Protein AF-A0A3D3SAR3-F1 (afdb_monomer_lite)

Secondary structure (DSSP, 8-state):
-TGGG--HHHHHHHHHHTT-GGGSSS----SSHHHHHHHHHHHTT-S-GGG---EEES-SS-TT-EEE-GGGHHHHHH-TT----SS-------B-TTS-B-

Foldseek 3Di:
DVVVVDDCVVVVVVCQVVLPVVVPVDHDDDQEPQVVVVSVQSSVPDPDPLLDWDKDDPDPVPNVDIDTRPNCPVVQVVDPVHDDDPDDDDDDQDADPSGYTD

Radius of gyration: 16.63 Å; chains: 1; bounding box: 36×28×48 Å

Structure (mmCIF, N/CA/C/O backbone):
data_AF-A0A3D3SAR3-F1
#
_entry.id   AF-A0A3D3SAR3-F1
#
loop_
_atom_site.group_PDB
_atom_site.id
_atom_site.type_symbol
_atom_site.label_atom_id
_atom_site.label_alt_id
_atom_site.label_comp_id
_atom_site.label_asym_id
_atom_site.label_entity_id
_atom_site.label_seq_id
_atom_site.pdbx_PDB_ins_code
_atom_site.Cartn_x
_atom_site.Cartn_y
_atom_site.Cartn_z
_atom_site.occupancy
_atom_site.B_iso_or_equiv
_atom_site.auth_seq_id
_atom_site.auth_comp_id
_atom_site.auth_asym_id
_atom_site.auth_atom_id
_atom_site.pdbx_PDB_model_num
ATOM 1 N N . ARG A 1 1 ? 5.767 -0.820 -31.201 1.00 63.78 1 ARG A N 1
ATOM 2 C CA . ARG A 1 1 ? 4.839 0.165 -30.581 1.00 63.78 1 ARG A CA 1
ATOM 3 C C . ARG A 1 1 ? 5.658 1.071 -29.653 1.00 63.78 1 ARG A C 1
ATOM 5 O O . ARG A 1 1 ? 6.829 0.781 -29.461 1.00 63.78 1 ARG A O 1
ATOM 12 N N . ALA A 1 2 ? 5.119 2.185 -29.141 1.00 67.19 2 ALA A N 1
ATOM 13 C CA . ALA A 1 2 ? 5.884 3.104 -28.275 1.00 67.19 2 ALA A CA 1
ATOM 14 C C . ALA A 1 2 ? 6.365 2.436 -26.971 1.00 67.19 2 ALA A C 1
ATOM 16 O O . ALA A 1 2 ? 7.473 2.703 -26.528 1.00 67.19 2 ALA A O 1
ATOM 17 N N . TYR A 1 3 ? 5.564 1.514 -26.428 1.00 69.56 3 TYR A N 1
ATOM 18 C CA . TYR A 1 3 ? 5.911 0.679 -25.276 1.00 69.56 3 TYR A CA 1
ATOM 19 C C . TYR A 1 3 ? 7.190 -0.145 -25.500 1.00 69.56 3 TYR A C 1
ATOM 21 O O . TYR A 1 3 ? 8.100 -0.088 -24.688 1.00 69.56 3 TYR A O 1
ATOM 29 N N . ASP A 1 4 ? 7.309 -0.825 -26.645 1.00 73.44 4 ASP A N 1
ATOM 30 C CA . ASP A 1 4 ? 8.461 -1.695 -26.952 1.00 73.44 4 ASP A CA 1
ATOM 31 C C . ASP A 1 4 ? 9.779 -0.924 -27.144 1.00 73.44 4 ASP A C 1
ATOM 33 O O . ASP A 1 4 ? 10.850 -1.518 -27.184 1.00 73.44 4 ASP A O 1
ATOM 37 N N . LYS A 1 5 ? 9.700 0.400 -27.323 1.00 76.06 5 LYS A N 1
ATOM 38 C CA . LYS A 1 5 ? 10.855 1.300 -27.450 1.00 76.06 5 LYS A CA 1
ATOM 39 C C . LYS A 1 5 ? 11.121 2.085 -26.163 1.00 76.06 5 LYS A C 1
ATOM 41 O O . LYS A 1 5 ? 11.988 2.956 -26.158 1.00 76.06 5 LYS A O 1
ATOM 46 N N . PHE A 1 6 ? 10.334 1.842 -25.117 1.00 70.75 6 PHE A N 1
ATOM 47 C CA . PHE A 1 6 ? 10.424 2.562 -23.861 1.00 70.75 6 PHE A CA 1
ATOM 48 C C . PHE A 1 6 ? 11.472 1.908 -22.965 1.00 70.75 6 PHE A C 1
ATOM 50 O O . PHE A 1 6 ? 11.380 0.727 -22.639 1.00 70.75 6 PHE A O 1
ATOM 57 N N . ASP A 1 7 ? 12.469 2.688 -22.565 1.00 72.56 7 ASP A N 1
ATOM 58 C CA . ASP A 1 7 ? 13.524 2.225 -21.675 1.00 72.56 7 ASP A CA 1
ATOM 59 C C . ASP A 1 7 ? 13.153 2.528 -20.219 1.00 72.56 7 ASP A C 1
ATOM 61 O O . ASP A 1 7 ? 13.331 3.645 -19.715 1.00 72.56 7 ASP A O 1
ATOM 65 N N . PHE A 1 8 ? 12.597 1.514 -19.558 1.00 71.75 8 PHE A N 1
ATOM 66 C CA . PHE A 1 8 ? 12.181 1.576 -18.159 1.00 71.75 8 PHE A CA 1
ATOM 67 C C . PHE A 1 8 ? 13.363 1.754 -17.199 1.00 71.75 8 PHE A C 1
ATOM 69 O O . PHE A 1 8 ? 13.238 2.484 -16.215 1.00 71.75 8 PHE A O 1
ATOM 76 N N . GLU A 1 9 ? 14.512 1.148 -17.505 1.00 68.62 9 GLU A N 1
ATOM 77 C CA . GLU A 1 9 ? 15.717 1.210 -16.669 1.00 68.62 9 GLU A CA 1
ATOM 78 C C . GLU A 1 9 ? 16.286 2.637 -16.627 1.00 68.62 9 GLU A C 1
ATOM 80 O O . GLU A 1 9 ? 16.793 3.072 -15.596 1.00 68.62 9 GLU A O 1
ATOM 85 N N . ASN A 1 10 ? 16.114 3.416 -17.701 1.00 68.50 10 ASN A N 1
ATOM 86 C CA . ASN A 1 10 ? 16.554 4.813 -17.754 1.00 68.50 10 ASN A CA 1
ATOM 87 C C . ASN A 1 10 ? 15.545 5.830 -17.188 1.00 68.50 10 ASN A C 1
ATOM 89 O O . ASN A 1 10 ? 15.936 6.916 -16.753 1.00 68.50 10 ASN A O 1
ATOM 93 N N . THR A 1 11 ? 14.244 5.525 -17.172 1.00 66.94 11 THR A N 1
ATOM 94 C CA . THR A 1 11 ? 13.211 6.487 -16.728 1.00 66.94 11 THR A CA 1
ATOM 95 C C . THR A 1 11 ? 12.725 6.266 -15.301 1.00 66.94 11 THR A C 1
ATOM 97 O O . THR A 1 11 ? 12.447 7.242 -14.599 1.00 66.94 11 THR A O 1
ATOM 100 N N . TYR A 1 12 ? 12.643 5.022 -14.829 1.00 76.69 12 TYR A N 1
ATOM 101 C CA . TYR A 1 12 ? 12.125 4.728 -13.490 1.00 76.69 12 TYR A CA 1
ATOM 102 C C . TYR A 1 12 ? 12.999 5.260 -12.353 1.00 76.69 12 TYR A C 1
ATOM 104 O O . TYR A 1 12 ? 12.424 5.815 -11.412 1.00 76.69 12 TYR A O 1
ATOM 112 N N . PRO A 1 13 ? 14.345 5.186 -12.407 1.00 77.00 13 PRO A N 1
ATOM 113 C CA . PRO A 1 13 ? 15.177 5.768 -11.361 1.00 77.00 13 PRO A CA 1
ATOM 114 C C . PRO A 1 13 ? 14.903 7.258 -11.186 1.00 77.00 13 PRO A C 1
ATOM 116 O O . PRO A 1 13 ? 14.672 7.699 -10.066 1.00 77.00 13 PRO A O 1
ATOM 119 N N . ASN A 1 14 ? 14.824 8.006 -12.290 1.00 74.44 14 ASN A N 1
ATOM 120 C CA . ASN A 1 14 ? 14.559 9.444 -12.271 1.00 74.44 14 ASN A CA 1
ATOM 121 C C . ASN A 1 14 ? 13.163 9.766 -11.731 1.00 74.44 14 ASN A C 1
ATOM 123 O O . ASN A 1 14 ? 13.002 10.690 -10.936 1.00 74.44 14 ASN A O 1
ATOM 127 N N . ALA A 1 15 ? 12.151 8.984 -12.102 1.00 74.25 15 ALA A N 1
ATOM 128 C CA . ALA A 1 15 ? 10.794 9.146 -11.585 1.00 74.25 15 ALA A CA 1
ATOM 129 C C . ALA A 1 15 ? 10.700 8.848 -10.076 1.00 74.25 15 ALA A C 1
ATOM 131 O O . ALA A 1 15 ? 9.999 9.542 -9.342 1.00 74.25 15 ALA A O 1
ATOM 132 N N . LEU A 1 16 ? 11.442 7.845 -9.595 1.00 76.88 16 LEU A N 1
ATOM 133 C CA . LEU A 1 16 ? 11.489 7.459 -8.183 1.00 76.88 16 LEU A CA 1
ATOM 134 C C . LEU A 1 16 ? 12.339 8.397 -7.323 1.00 76.88 16 LEU A C 1
ATOM 136 O O . LEU A 1 16 ? 12.050 8.549 -6.137 1.00 76.88 16 LEU A O 1
ATOM 140 N N . THR A 1 17 ? 13.420 8.968 -7.855 1.00 73.44 17 THR A N 1
ATOM 141 C CA . THR A 1 17 ? 14.267 9.926 -7.125 1.00 73.44 17 THR A CA 1
ATOM 142 C C . THR A 1 17 ? 13.639 11.310 -7.082 1.00 73.44 17 THR A C 1
ATOM 144 O O . THR A 1 17 ? 13.695 11.949 -6.037 1.00 73.44 17 THR A O 1
ATOM 147 N N . SER A 1 18 ? 12.988 11.739 -8.166 1.00 77.06 18 SER A N 1
ATOM 148 C CA . SER A 1 18 ? 12.209 12.985 -8.202 1.00 77.06 18 SER A CA 1
ATOM 149 C C . SER A 1 18 ? 10.876 12.899 -7.466 1.00 77.06 18 SER A C 1
ATOM 151 O O . SER A 1 18 ? 10.261 13.934 -7.254 1.00 77.06 18 SER A O 1
ATOM 153 N N . THR A 1 19 ? 10.425 11.683 -7.133 1.00 78.88 19 THR A N 1
ATOM 154 C CA . THR 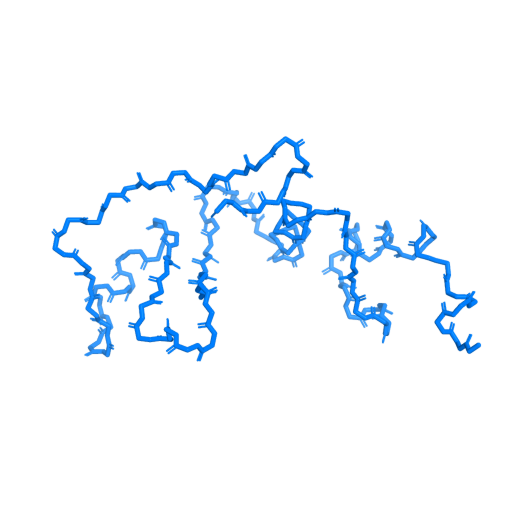A 1 19 ? 9.115 11.374 -6.535 1.00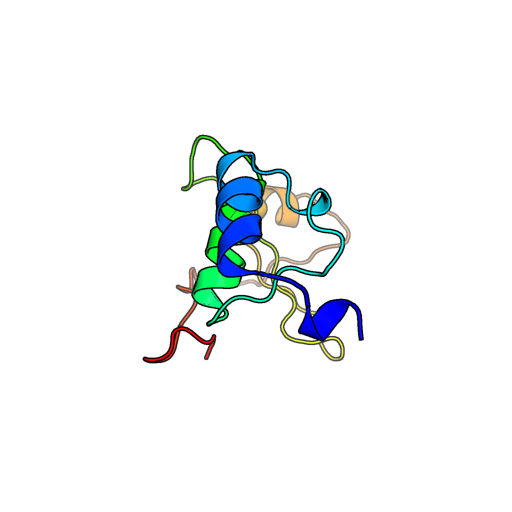 78.88 19 THR A CA 1
ATOM 155 C C . THR A 1 19 ? 7.905 11.809 -7.372 1.00 78.88 19 THR A C 1
ATOM 157 O O . THR A 1 19 ? 6.782 11.844 -6.873 1.00 78.88 19 THR A O 1
ATOM 160 N N . VAL A 1 20 ? 8.103 12.049 -8.676 1.00 78.25 20 VAL A N 1
ATOM 161 C CA . VAL A 1 20 ? 7.053 12.423 -9.638 1.00 78.25 20 VAL A CA 1
ATOM 162 C C . VAL A 1 20 ? 6.813 11.274 -10.631 1.00 78.25 20 VAL A C 1
ATOM 164 O O . VAL A 1 20 ? 7.295 11.323 -11.768 1.00 78.25 20 VAL A O 1
ATOM 167 N N . PRO A 1 21 ? 6.043 10.232 -10.262 1.00 72.81 21 PRO A N 1
ATOM 168 C CA . PRO A 1 21 ? 5.814 9.071 -11.127 1.00 72.81 21 PRO A CA 1
ATOM 169 C C . PRO A 1 21 ? 5.053 9.430 -12.413 1.00 72.81 21 PRO A C 1
ATOM 171 O O . PRO A 1 21 ? 5.286 8.825 -13.453 1.00 72.81 21 PRO A O 1
ATOM 174 N N . MET A 1 22 ? 4.222 10.480 -12.382 1.00 75.00 22 MET A N 1
ATOM 175 C CA . MET A 1 22 ? 3.450 10.975 -13.536 1.00 75.00 22 MET A CA 1
ATOM 176 C C . MET A 1 22 ? 4.303 11.588 -14.660 1.00 75.00 22 MET A C 1
ATOM 178 O O . MET A 1 22 ? 3.788 11.855 -15.752 1.00 75.00 22 MET A O 1
ATOM 182 N N . SER A 1 23 ? 5.594 11.838 -14.403 1.00 71.75 23 SER A N 1
ATOM 183 C CA . SER A 1 23 ? 6.556 12.244 -15.439 1.00 71.75 23 SER A CA 1
ATOM 184 C C . SER A 1 23 ? 6.776 11.130 -16.471 1.00 71.75 23 SER A C 1
ATOM 186 O O . SER A 1 23 ? 7.020 11.404 -17.646 1.00 71.75 23 SER A O 1
ATOM 188 N N . VAL A 1 24 ? 6.582 9.876 -16.057 1.00 72.56 24 VAL A N 1
ATOM 189 C CA . VAL A 1 24 ? 6.574 8.697 -16.917 1.00 72.56 24 VAL A CA 1
ATOM 190 C C . VAL A 1 24 ? 5.142 8.499 -17.413 1.00 72.56 24 VAL A C 1
ATOM 192 O O . VAL A 1 24 ? 4.232 8.193 -16.650 1.00 72.56 24 VAL A O 1
ATOM 195 N N . LYS A 1 25 ? 4.910 8.699 -18.714 1.00 73.62 25 LYS A N 1
ATOM 196 C CA . LYS A 1 25 ? 3.567 8.591 -19.327 1.00 73.62 25 LYS A CA 1
ATOM 197 C C . LYS A 1 25 ? 3.064 7.151 -19.486 1.00 73.62 25 LYS A C 1
ATOM 199 O O . LYS A 1 25 ? 1.934 6.944 -19.920 1.00 73.62 25 LYS A O 1
ATOM 204 N N . VAL A 1 26 ? 3.894 6.173 -19.142 1.00 76.44 26 VAL A N 1
ATOM 205 C CA . VAL A 1 26 ? 3.536 4.757 -19.052 1.00 76.44 26 VAL A CA 1
ATOM 206 C C . VAL A 1 26 ? 3.426 4.407 -17.566 1.00 76.44 26 VAL A C 1
ATOM 208 O O . VAL A 1 26 ? 4.348 4.755 -16.825 1.00 76.44 26 VAL A O 1
ATOM 211 N N . PRO A 1 27 ? 2.350 3.728 -17.116 1.00 75.62 27 PRO A N 1
ATOM 212 C CA . PRO A 1 27 ? 2.232 3.283 -15.732 1.00 75.62 27 PRO A CA 1
ATOM 213 C C . PRO A 1 27 ? 3.482 2.529 -15.274 1.00 75.62 27 PRO A C 1
ATOM 215 O O . PRO A 1 27 ? 4.022 1.697 -16.008 1.00 75.62 27 PRO A O 1
ATOM 218 N N . MET A 1 28 ? 3.955 2.843 -14.069 1.00 79.81 28 MET A N 1
ATOM 219 C CA . MET A 1 28 ? 5.124 2.187 -13.499 1.00 79.81 28 MET A CA 1
ATOM 220 C C . MET A 1 28 ? 4.776 0.744 -13.127 1.00 79.81 28 MET A C 1
ATOM 222 O O . MET A 1 28 ? 3.885 0.518 -12.312 1.00 79.81 28 MET A O 1
ATOM 226 N N . VAL A 1 29 ? 5.485 -0.221 -13.711 1.00 83.19 29 VAL A N 1
ATOM 227 C CA . VAL A 1 29 ? 5.340 -1.649 -13.411 1.00 83.19 29 VAL A CA 1
ATOM 228 C C . VAL A 1 29 ? 6.645 -2.138 -12.800 1.00 83.19 29 VAL A C 1
ATOM 230 O O . VAL A 1 29 ? 7.694 -2.055 -13.428 1.00 83.19 29 VAL A O 1
ATOM 233 N N . LEU A 1 30 ? 6.597 -2.627 -11.564 1.00 86.81 30 LEU A N 1
ATOM 234 C CA . LEU A 1 30 ? 7.776 -3.117 -10.845 1.00 86.81 30 LEU A CA 1
ATOM 235 C C . LEU A 1 30 ? 7.763 -4.643 -10.739 1.00 86.81 30 LEU A C 1
ATOM 237 O O . LEU A 1 30 ? 6.779 -5.290 -11.085 1.00 86.81 30 LEU A O 1
ATOM 241 N N . LYS A 1 31 ? 8.887 -5.224 -10.302 1.00 87.38 31 LYS A N 1
ATOM 242 C CA . LYS A 1 31 ? 9.112 -6.678 -10.368 1.00 87.38 31 LYS A CA 1
ATOM 243 C C . LYS A 1 31 ? 8.286 -7.470 -9.352 1.00 87.38 31 LYS A C 1
ATOM 245 O O . LYS A 1 31 ? 8.163 -8.679 -9.512 1.00 87.38 31 LYS A O 1
ATOM 250 N N . SER A 1 32 ? 7.764 -6.812 -8.317 1.00 92.12 32 SER A N 1
ATOM 251 C CA . SER A 1 32 ? 6.927 -7.431 -7.288 1.00 92.12 32 SER A CA 1
ATOM 252 C C . SER A 1 32 ? 6.038 -6.410 -6.578 1.00 92.12 32 SER A C 1
ATOM 254 O O . SER A 1 32 ? 6.330 -5.206 -6.584 1.00 92.12 32 SER A O 1
ATOM 256 N N . ASP A 1 33 ? 4.984 -6.890 -5.914 1.00 91.25 33 ASP A N 1
ATOM 257 C CA . ASP A 1 33 ? 4.059 -6.047 -5.144 1.00 91.25 33 ASP A CA 1
ATOM 258 C C . ASP A 1 33 ? 4.779 -5.264 -4.044 1.00 91.25 33 ASP A C 1
ATOM 260 O O . ASP A 1 33 ? 4.514 -4.081 -3.830 1.00 91.25 33 ASP A O 1
ATOM 264 N N . LYS A 1 34 ? 5.759 -5.889 -3.381 1.00 91.62 34 LYS A N 1
ATOM 265 C CA . LYS A 1 34 ? 6.594 -5.234 -2.371 1.00 91.62 34 LYS A CA 1
ATOM 266 C C . LYS A 1 34 ? 7.304 -4.007 -2.936 1.00 91.62 34 LYS A C 1
ATOM 268 O O . LYS A 1 34 ? 7.309 -2.955 -2.298 1.00 91.62 34 LYS A O 1
ATOM 273 N N . GLN A 1 35 ? 7.886 -4.119 -4.132 1.00 90.81 35 GLN A N 1
ATOM 274 C CA . GLN A 1 35 ? 8.537 -2.984 -4.789 1.00 90.81 35 GLN A CA 1
ATOM 275 C C . GLN A 1 35 ? 7.522 -1.915 -5.200 1.00 90.81 35 GLN A C 1
ATOM 277 O O . GLN A 1 35 ? 7.796 -0.730 -5.017 1.00 90.81 35 GLN A O 1
ATOM 282 N N . ALA A 1 36 ? 6.349 -2.317 -5.699 1.00 90.44 36 ALA A N 1
ATOM 283 C CA . ALA A 1 36 ? 5.258 -1.403 -6.036 1.00 90.44 36 ALA A CA 1
ATOM 284 C C . ALA A 1 36 ? 4.798 -0.582 -4.821 1.00 90.44 36 ALA A C 1
ATOM 286 O O . ALA A 1 36 ? 4.736 0.646 -4.895 1.00 90.44 36 ALA A O 1
ATOM 287 N N . ILE A 1 37 ? 4.575 -1.235 -3.679 1.00 91.00 37 ILE A N 1
ATOM 288 C CA . ILE A 1 37 ? 4.192 -0.573 -2.426 1.00 91.00 37 ILE A CA 1
ATOM 289 C C . ILE A 1 37 ? 5.306 0.360 -1.939 1.00 91.00 37 ILE A C 1
ATOM 291 O O . ILE A 1 37 ? 5.045 1.509 -1.588 1.00 91.00 37 ILE A O 1
ATOM 295 N N . GLN A 1 38 ? 6.564 -0.090 -1.950 1.00 90.69 38 GLN A N 1
ATOM 296 C CA . GLN A 1 38 ? 7.699 0.743 -1.538 1.00 90.69 38 GLN A CA 1
ATOM 297 C C . GLN A 1 38 ? 7.865 1.983 -2.423 1.00 90.69 38 GLN A C 1
ATOM 299 O O . GLN A 1 38 ? 8.135 3.071 -1.909 1.00 90.69 38 GLN A O 1
ATOM 304 N N . ALA A 1 39 ? 7.695 1.834 -3.737 1.00 89.00 39 ALA A N 1
ATOM 305 C CA . ALA A 1 39 ? 7.714 2.941 -4.681 1.00 89.00 39 ALA A CA 1
ATOM 306 C C . ALA A 1 39 ? 6.575 3.927 -4.405 1.00 89.00 39 ALA A C 1
ATOM 308 O O . ALA A 1 39 ? 6.839 5.122 -4.299 1.00 89.00 39 ALA A O 1
ATOM 309 N N . ALA A 1 40 ? 5.350 3.433 -4.199 1.00 88.94 40 ALA A N 1
ATOM 310 C CA . ALA A 1 40 ? 4.201 4.265 -3.854 1.00 88.94 40 ALA A CA 1
ATOM 311 C C . ALA A 1 40 ? 4.466 5.083 -2.579 1.00 88.94 40 ALA A C 1
ATOM 313 O O . ALA A 1 40 ? 4.387 6.312 -2.612 1.00 88.94 40 ALA A O 1
ATOM 314 N N . ILE A 1 41 ? 4.911 4.429 -1.498 1.00 90.62 41 ILE A N 1
ATOM 315 C CA . ILE A 1 41 ? 5.268 5.092 -0.233 1.00 90.62 41 ILE A CA 1
ATOM 316 C C . ILE A 1 41 ? 6.354 6.151 -0.449 1.00 90.62 41 ILE A C 1
ATOM 318 O O . ILE A 1 41 ? 6.251 7.262 0.071 1.00 90.62 41 ILE A O 1
ATOM 322 N N . LYS A 1 42 ? 7.392 5.836 -1.234 1.00 87.69 42 LYS A N 1
ATOM 323 C CA . LYS A 1 42 ? 8.466 6.786 -1.548 1.00 87.69 42 LYS A CA 1
ATOM 324 C C . LYS A 1 42 ? 7.932 8.013 -2.291 1.00 87.69 42 LYS A C 1
ATOM 326 O O . LYS A 1 42 ? 8.351 9.127 -1.994 1.00 87.69 42 LYS A O 1
ATOM 331 N N . THR A 1 43 ? 6.999 7.823 -3.223 1.00 86.31 43 THR A N 1
ATOM 332 C CA . THR A 1 43 ? 6.400 8.924 -3.992 1.00 86.31 43 THR A CA 1
ATOM 333 C C . THR A 1 43 ? 5.423 9.782 -3.187 1.00 86.31 43 THR A C 1
ATOM 335 O O . THR A 1 43 ? 5.160 10.916 -3.571 1.00 86.31 43 THR A O 1
ATOM 338 N N . CYS A 1 44 ? 4.940 9.305 -2.035 1.00 86.38 44 CYS A N 1
ATOM 339 C CA . CYS A 1 44 ? 4.105 10.096 -1.128 1.00 86.38 44 CYS A CA 1
ATOM 340 C C . CYS A 1 44 ? 4.876 11.185 -0.359 1.00 86.38 44 CYS A C 1
ATOM 342 O O . CYS A 1 44 ? 4.245 11.969 0.344 1.00 86.38 44 CYS A O 1
ATOM 344 N N . ASN A 1 45 ? 6.212 11.249 -0.469 1.00 85.50 45 ASN A N 1
ATOM 345 C CA . ASN A 1 45 ? 7.060 12.260 0.183 1.00 85.50 45 ASN A CA 1
ATOM 346 C C . ASN A 1 45 ? 6.867 12.372 1.708 1.00 85.50 45 ASN A C 1
ATOM 348 O O . ASN A 1 45 ? 7.056 13.437 2.296 1.00 85.50 45 ASN A O 1
ATOM 352 N N . ILE A 1 46 ? 6.502 11.270 2.366 1.00 86.94 46 ILE A N 1
ATOM 353 C CA . ILE A 1 46 ? 6.366 11.239 3.820 1.00 86.94 46 ILE A CA 1
ATOM 354 C C . ILE A 1 46 ? 7.746 11.207 4.491 1.00 86.94 46 ILE A C 1
ATOM 356 O O . ILE A 1 46 ? 8.626 10.439 4.095 1.00 86.94 46 ILE A O 1
ATOM 360 N N . LEU A 1 47 ? 7.933 12.044 5.513 1.00 85.75 47 LEU A N 1
ATOM 361 C CA . LEU A 1 47 ? 9.191 12.125 6.263 1.00 85.75 47 LEU A CA 1
ATOM 362 C C . LEU A 1 47 ? 9.356 10.938 7.217 1.00 85.75 47 LEU A C 1
ATOM 364 O O . LEU A 1 47 ? 10.404 10.293 7.231 1.00 85.75 47 LEU A O 1
ATOM 368 N N . ASP A 1 48 ? 8.308 10.632 7.986 1.00 88.88 48 ASP A N 1
ATOM 369 C CA . ASP A 1 48 ? 8.286 9.490 8.896 1.00 88.88 48 ASP A CA 1
ATOM 370 C C . ASP A 1 48 ? 7.569 8.295 8.261 1.00 88.88 48 ASP A C 1
ATOM 372 O O . ASP A 1 48 ? 6.351 8.278 8.087 1.00 88.88 48 ASP A O 1
ATOM 376 N N . LYS A 1 49 ? 8.340 7.251 7.952 1.00 86.50 49 LYS A N 1
ATOM 377 C CA . LYS A 1 49 ? 7.821 6.013 7.360 1.00 86.50 49 LYS A CA 1
ATOM 378 C C . LYS A 1 49 ? 6.980 5.181 8.333 1.00 86.50 49 LYS A C 1
ATOM 380 O O . LYS A 1 49 ? 6.267 4.294 7.876 1.00 86.50 49 LYS A O 1
ATOM 385 N N . LYS A 1 50 ? 7.036 5.451 9.641 1.00 86.31 50 LYS A N 1
ATOM 386 C CA . LYS A 1 50 ? 6.150 4.815 10.629 1.00 86.31 50 LYS A CA 1
ATOM 387 C C . LYS A 1 50 ? 4.745 5.419 10.625 1.00 86.31 50 LYS A C 1
ATOM 389 O O . LYS A 1 50 ? 3.804 4.765 11.048 1.00 86.31 50 LYS A O 1
ATOM 394 N N . ALA A 1 51 ? 4.593 6.631 10.094 1.00 87.94 51 ALA A N 1
ATOM 395 C CA . ALA A 1 51 ? 3.321 7.341 10.007 1.00 87.94 51 ALA A CA 1
ATOM 396 C C . ALA A 1 51 ? 2.633 7.191 8.636 1.00 87.94 51 ALA A C 1
ATOM 398 O O . ALA A 1 51 ? 1.716 7.947 8.315 1.00 87.94 51 ALA A O 1
ATOM 399 N N . VAL A 1 52 ?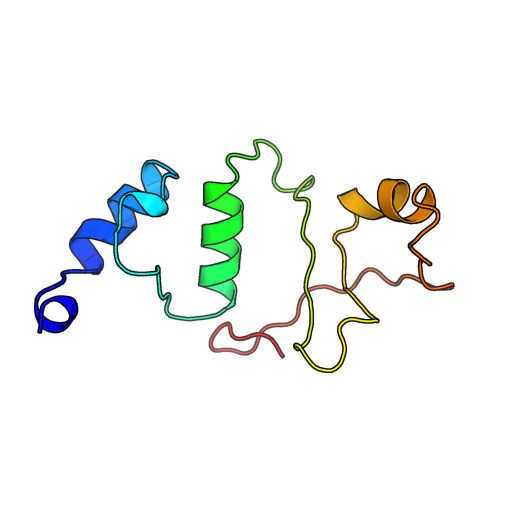 3.074 6.241 7.799 1.00 92.12 52 VAL A N 1
ATOM 400 C CA . VAL A 1 52 ? 2.483 6.000 6.472 1.00 92.12 52 VAL A CA 1
ATOM 401 C C . VAL A 1 52 ? 0.996 5.720 6.618 1.00 92.12 52 VAL A C 1
ATOM 403 O O . VAL A 1 52 ? 0.602 4.855 7.395 1.00 92.12 52 VAL A O 1
ATOM 406 N N . ARG A 1 53 ? 0.187 6.450 5.849 1.00 91.81 53 ARG A N 1
ATOM 407 C CA . ARG A 1 53 ? -1.262 6.267 5.733 1.00 91.81 53 ARG A CA 1
ATOM 408 C C . ARG A 1 53 ? -1.541 5.406 4.509 1.00 91.81 53 ARG A C 1
ATOM 410 O O . ARG A 1 53 ? -1.415 5.881 3.383 1.00 91.81 53 ARG A O 1
ATOM 417 N N . LEU A 1 54 ? -1.861 4.138 4.732 1.00 90.81 54 LEU A N 1
ATOM 418 C CA . LEU A 1 54 ? -2.066 3.134 3.693 1.00 90.81 54 LEU A CA 1
ATOM 419 C C . LEU A 1 54 ? -3.480 2.570 3.799 1.00 90.81 54 LEU A C 1
ATOM 421 O O . LEU A 1 54 ? -3.917 2.209 4.886 1.00 90.81 54 LEU A O 1
ATOM 425 N N . VAL A 1 55 ? -4.156 2.441 2.661 1.00 91.38 55 VAL A N 1
ATOM 426 C CA . VAL A 1 55 ? -5.412 1.696 2.539 1.00 91.38 55 VAL A CA 1
ATOM 427 C C . VAL A 1 55 ? -5.216 0.626 1.476 1.00 91.38 55 VAL A C 1
ATOM 429 O O . VAL A 1 55 ? -4.727 0.924 0.384 1.00 91.38 55 VAL A O 1
ATOM 432 N N . ARG A 1 56 ? -5.597 -0.614 1.779 1.00 88.38 56 ARG A N 1
ATOM 433 C CA . ARG A 1 56 ? -5.570 -1.740 0.847 1.00 88.38 56 ARG A CA 1
ATOM 434 C C . ARG A 1 56 ? -6.975 -2.300 0.676 1.00 88.38 56 ARG A C 1
ATOM 436 O O . ARG A 1 56 ? -7.659 -2.634 1.637 1.00 88.38 56 ARG A O 1
ATOM 443 N N . ILE A 1 57 ? -7.370 -2.438 -0.584 1.00 89.06 57 ILE A N 1
ATOM 444 C CA . ILE A 1 57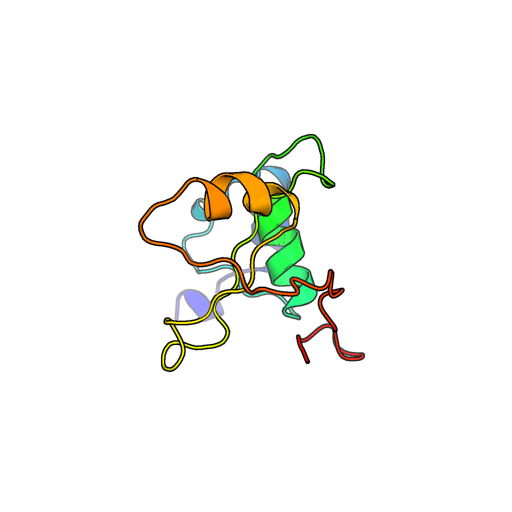 ? -8.592 -3.123 -0.997 1.00 89.06 57 ILE A CA 1
ATOM 445 C C . ILE A 1 57 ? -8.161 -4.476 -1.554 1.00 89.06 57 ILE A C 1
ATOM 447 O O . ILE A 1 57 ? -7.357 -4.526 -2.487 1.00 89.06 57 ILE A O 1
ATOM 451 N N . LYS A 1 58 ? -8.669 -5.576 -0.990 1.00 82.62 58 LYS A N 1
ATOM 452 C CA . LYS A 1 58 ? -8.257 -6.930 -1.392 1.00 82.62 58 LYS A CA 1
ATOM 453 C C . LYS A 1 58 ? -8.611 -7.233 -2.847 1.00 82.62 58 LYS A C 1
ATOM 455 O O . LYS A 1 58 ? -7.813 -7.823 -3.568 1.00 82.62 58 LYS A O 1
ATOM 460 N N . ASN A 1 59 ? -9.814 -6.859 -3.270 1.00 83.75 59 ASN A N 1
ATOM 461 C CA . ASN A 1 59 ? -10.271 -6.945 -4.652 1.00 83.75 59 ASN A CA 1
ATOM 462 C C . ASN A 1 59 ? -11.533 -6.093 -4.849 1.00 83.75 59 ASN A C 1
ATOM 464 O O . ASN A 1 59 ? -12.170 -5.661 -3.893 1.00 83.75 59 ASN A O 1
ATOM 468 N N . THR A 1 60 ? 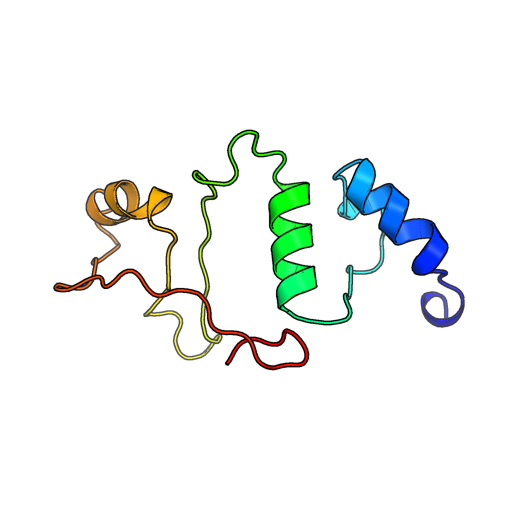-11.913 -5.880 -6.107 1.00 81.44 60 THR A N 1
ATOM 469 C CA . THR A 1 60 ? -13.077 -5.067 -6.493 1.00 81.44 60 THR A CA 1
ATOM 470 C C . THR A 1 60 ? -14.431 -5.705 -6.170 1.00 81.44 60 THR A C 1
ATOM 472 O O . THR A 1 60 ? -15.453 -5.043 -6.321 1.00 81.44 60 THR A O 1
ATOM 475 N N . VAL A 1 61 ? -14.464 -6.969 -5.737 1.00 81.12 61 VAL A N 1
ATOM 476 C CA . VAL A 1 61 ? -15.695 -7.670 -5.333 1.00 81.12 61 VAL A CA 1
ATOM 477 C C . VAL A 1 61 ? -15.985 -7.446 -3.846 1.00 81.12 61 VAL A C 1
ATOM 479 O O . VAL A 1 61 ? -17.138 -7.292 -3.462 1.00 81.12 61 VAL A O 1
ATOM 482 N N . ALA A 1 62 ? -14.944 -7.370 -3.017 1.00 74.00 62 ALA A N 1
ATOM 483 C CA . ALA A 1 62 ? -15.017 -7.192 -1.571 1.00 74.00 62 ALA A CA 1
ATOM 484 C C . ALA A 1 62 ? -14.587 -5.773 -1.157 1.00 74.00 62 ALA A C 1
ATOM 486 O O . ALA A 1 62 ? -13.664 -5.602 -0.371 1.00 74.00 62 ALA A O 1
ATOM 487 N N . VAL A 1 63 ? -15.233 -4.740 -1.710 1.00 78.00 63 VAL A N 1
ATOM 488 C CA . VAL A 1 63 ? -14.933 -3.327 -1.372 1.00 78.00 63 VAL A CA 1
ATOM 489 C C . VAL A 1 63 ? -15.534 -2.914 -0.020 1.00 78.00 63 VAL A C 1
ATOM 491 O O . VAL A 1 63 ? -15.153 -1.892 0.539 1.00 78.00 63 VAL A O 1
ATOM 494 N N . SER A 1 64 ? -16.456 -3.712 0.528 1.00 84.19 64 SER A N 1
ATOM 495 C CA . SER A 1 64 ? -17.049 -3.483 1.851 1.00 84.19 64 SER A CA 1
ATOM 496 C C . SER A 1 64 ? -16.045 -3.615 2.997 1.00 84.19 64 SER A C 1
ATOM 498 O O . SER A 1 64 ? -16.278 -3.062 4.064 1.00 84.19 64 SER A O 1
ATOM 500 N N . GLU A 1 65 ? -14.945 -4.338 2.781 1.00 86.81 65 GLU A N 1
ATOM 501 C CA . GLU A 1 65 ? -13.892 -4.547 3.768 1.00 86.81 65 GLU A CA 1
ATOM 502 C C . GLU A 1 65 ? -12.569 -4.019 3.218 1.00 86.81 65 GLU A C 1
ATOM 504 O O . GLU A 1 65 ? -12.139 -4.370 2.116 1.00 86.81 65 GLU A O 1
ATOM 509 N N . ILE A 1 66 ? -11.915 -3.161 3.996 1.00 89.75 66 ILE A N 1
ATOM 510 C CA . ILE A 1 66 ? -10.625 -2.573 3.643 1.00 89.75 66 ILE A CA 1
ATOM 511 C C . ILE A 1 66 ? -9.650 -2.731 4.799 1.00 89.75 66 ILE A C 1
ATOM 513 O O . ILE A 1 66 ? -10.021 -2.654 5.969 1.00 89.75 66 ILE A O 1
ATOM 517 N N . GLU A 1 67 ? -8.384 -2.920 4.458 1.00 90.00 67 GLU A N 1
ATOM 518 C CA . GLU A 1 67 ? -7.291 -2.920 5.421 1.00 90.00 67 GLU A CA 1
ATOM 519 C C . GLU A 1 67 ? -6.698 -1.513 5.473 1.00 90.00 67 GLU A C 1
ATOM 521 O O . GLU A 1 67 ? -6.471 -0.882 4.436 1.00 90.00 67 GLU A O 1
ATOM 526 N N . ILE A 1 68 ? -6.435 -1.012 6.677 1.00 91.50 68 ILE A N 1
ATOM 527 C CA . ILE A 1 68 ? -5.853 0.313 6.893 1.00 91.50 68 ILE A CA 1
ATOM 528 C C . ILE A 1 68 ? -4.585 0.202 7.735 1.00 91.50 68 ILE A C 1
ATOM 530 O O . ILE A 1 68 ? -4.459 -0.687 8.576 1.00 91.50 68 ILE A O 1
ATOM 534 N N . SER A 1 69 ? -3.641 1.115 7.526 1.00 91.94 69 SER A N 1
ATOM 535 C CA . SER A 1 69 ? -2.491 1.268 8.415 1.00 91.94 69 SER A CA 1
ATOM 536 C C . SER A 1 69 ? -2.919 1.728 9.808 1.00 91.94 69 SER A C 1
ATOM 538 O O . SER A 1 69 ? -3.909 2.440 9.966 1.00 91.94 69 SER A O 1
ATOM 540 N N . GLU A 1 70 ? -2.109 1.415 10.818 1.00 89.31 70 GLU A N 1
ATOM 541 C CA . GLU A 1 70 ? -2.343 1.837 12.209 1.00 89.31 70 GLU A CA 1
ATOM 542 C C . GLU A 1 70 ? -2.516 3.358 12.342 1.00 89.31 70 GLU A C 1
ATOM 544 O O . GLU A 1 70 ? -3.359 3.832 13.095 1.00 89.31 70 GLU A O 1
ATOM 549 N N . SER A 1 71 ? -1.784 4.134 11.539 1.00 90.62 71 SER A N 1
ATOM 550 C CA . SER A 1 71 ? -1.873 5.601 11.481 1.00 90.62 71 SER A CA 1
ATOM 551 C C . SER A 1 71 ? -3.252 6.149 11.078 1.00 90.62 71 SER A C 1
ATOM 553 O O . SER A 1 71 ? -3.507 7.339 11.260 1.00 90.62 71 SER A O 1
ATOM 555 N N . LEU A 1 72 ? -4.130 5.313 10.513 1.00 91.94 72 LEU A N 1
ATOM 556 C CA . LEU A 1 72 ? -5.484 5.674 10.090 1.00 91.94 72 LEU A CA 1
ATOM 557 C C . LEU A 1 72 ? -6.565 5.220 11.077 1.00 91.94 72 LEU A C 1
ATOM 559 O O . LEU A 1 72 ? -7.729 5.553 10.869 1.00 91.94 72 LEU A O 1
ATOM 563 N N . ILE A 1 73 ? -6.218 4.481 12.137 1.00 90.44 73 ILE A N 1
ATOM 564 C CA . ILE A 1 73 ? -7.212 3.846 13.012 1.00 90.44 73 ILE A CA 1
ATOM 565 C C . ILE A 1 73 ? -8.135 4.869 13.688 1.00 90.44 73 ILE A C 1
ATOM 567 O O . ILE A 1 73 ? -9.351 4.704 13.666 1.00 90.44 73 ILE A O 1
ATOM 571 N N . GLU A 1 74 ? -7.579 5.962 14.212 1.00 91.50 74 GLU A N 1
ATOM 572 C CA . GLU A 1 74 ? -8.351 7.008 14.895 1.00 91.50 74 GLU A CA 1
ATOM 573 C C . GLU A 1 74 ? -9.271 7.760 13.927 1.00 91.50 74 GLU A C 1
ATOM 575 O O . GLU A 1 74 ? -10.419 8.059 14.250 1.00 91.50 74 GLU A O 1
ATOM 580 N N . GLU A 1 75 ? -8.806 8.004 12.701 1.00 92.69 75 GLU A N 1
ATOM 581 C CA . GLU A 1 75 ? -9.615 8.635 11.657 1.00 92.69 75 GLU A CA 1
ATOM 582 C C . GLU A 1 75 ? -10.750 7.721 11.190 1.00 92.69 75 GLU A C 1
ATOM 584 O O . GLU A 1 75 ? -11.874 8.183 10.997 1.00 92.69 75 GLU A O 1
ATOM 589 N N . ALA A 1 76 ? -10.484 6.419 11.062 1.00 92.25 76 ALA A N 1
ATOM 590 C CA . ALA A 1 76 ? -11.504 5.436 10.729 1.00 92.25 76 ALA A CA 1
ATOM 591 C C . ALA A 1 76 ? -12.579 5.342 11.821 1.00 92.25 76 ALA A C 1
ATOM 593 O O . ALA A 1 76 ? -13.760 5.300 11.496 1.00 92.25 76 ALA A O 1
ATOM 594 N N . ARG A 1 77 ? -12.196 5.390 13.106 1.00 91.69 77 ARG A N 1
ATOM 595 C CA . ARG A 1 77 ? -13.146 5.414 14.236 1.00 91.69 77 ARG A CA 1
ATOM 596 C C . ARG A 1 77 ? -13.999 6.681 14.282 1.00 91.69 77 ARG A C 1
ATOM 598 O O . ARG A 1 77 ? -15.141 6.624 14.724 1.00 91.69 77 ARG A O 1
ATOM 605 N N . ALA A 1 78 ? -13.450 7.819 13.861 1.00 94.56 78 ALA A N 1
ATOM 606 C CA . ALA A 1 78 ? -14.161 9.095 13.845 1.00 94.56 78 ALA A CA 1
ATOM 607 C C . ALA A 1 78 ? -15.105 9.256 12.639 1.00 94.56 78 ALA A C 1
ATOM 609 O O . ALA A 1 78 ? -15.913 10.186 12.608 1.00 94.56 78 ALA A O 1
ATOM 610 N N . ASN A 1 79 ? -15.000 8.388 11.632 1.00 93.88 79 ASN A N 1
ATOM 611 C CA . ASN A 1 79 ? -15.777 8.493 10.408 1.00 93.88 79 ASN A CA 1
ATOM 612 C C . ASN A 1 79 ? -17.127 7.763 10.550 1.00 93.88 79 ASN A C 1
ATOM 614 O O . ASN A 1 79 ? -17.136 6.545 10.706 1.00 93.88 79 ASN A O 1
ATOM 618 N N . PRO A 1 80 ? -18.277 8.454 10.423 1.00 94.19 80 PRO A N 1
ATOM 619 C CA . PRO A 1 80 ? -19.597 7.838 10.593 1.00 94.19 80 PRO A CA 1
ATOM 620 C C . PRO A 1 80 ? -19.953 6.806 9.511 1.00 94.19 80 PRO A C 1
ATOM 622 O O . PRO A 1 80 ? -20.937 6.087 9.660 1.00 94.19 80 PRO A O 1
ATOM 625 N N . TYR A 1 81 ? -19.189 6.745 8.417 1.00 92.50 81 TYR A N 1
ATOM 626 C CA . TYR A 1 81 ? -19.389 5.790 7.325 1.00 92.50 81 TYR A CA 1
ATOM 627 C C . TYR A 1 81 ? -18.492 4.553 7.423 1.00 92.50 81 TYR A C 1
ATOM 629 O O . TYR A 1 81 ? -18.554 3.698 6.541 1.00 92.50 81 TYR A O 1
ATOM 637 N N . LEU A 1 82 ? -17.632 4.469 8.440 1.00 91.44 82 LEU A N 1
ATOM 638 C CA . LEU A 1 82 ? -16.708 3.358 8.628 1.00 91.44 82 LEU A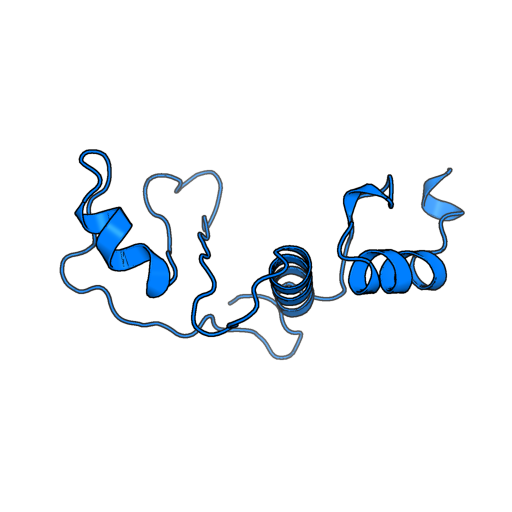 CA 1
ATOM 639 C C . LEU A 1 82 ? -16.988 2.661 9.957 1.00 91.44 82 LEU A C 1
ATOM 641 O O . LEU A 1 82 ? -17.255 3.296 10.973 1.00 91.44 82 LEU A O 1
ATOM 645 N N . GLU A 1 83 ? -16.875 1.340 9.943 1.00 91.50 83 GLU A N 1
ATOM 646 C CA . GLU A 1 83 ? -16.891 0.521 11.146 1.00 91.50 83 GLU A CA 1
ATOM 647 C C . GLU A 1 83 ? -15.526 -0.150 11.283 1.00 91.50 83 GLU A C 1
ATOM 649 O O . GLU A 1 83 ? -15.091 -0.906 10.414 1.00 91.50 83 GLU A O 1
ATOM 654 N N . VAL A 1 84 ? -14.819 0.154 12.370 1.00 89.81 84 VAL A N 1
ATOM 655 C CA . VAL A 1 84 ? -13.572 -0.538 12.698 1.00 89.81 84 VAL A CA 1
ATOM 656 C C . VAL A 1 84 ? -13.926 -1.862 13.361 1.00 89.81 84 VAL A C 1
ATOM 658 O O . VAL A 1 84 ? -14.663 -1.873 14.346 1.00 89.81 84 VAL A O 1
ATOM 661 N N . ALA A 1 85 ? -13.367 -2.961 12.847 1.00 85.44 85 ALA A N 1
ATOM 662 C CA . ALA A 1 85 ? -13.575 -4.296 13.397 1.00 85.44 85 ALA A CA 1
ATOM 663 C C . ALA A 1 85 ? -13.339 -4.335 14.919 1.00 85.44 85 ALA A C 1
ATOM 665 O O . ALA A 1 85 ? -12.447 -3.660 15.438 1.00 85.44 85 ALA A O 1
ATOM 666 N N . ALA A 1 86 ? -14.127 -5.148 15.628 1.00 76.25 86 ALA A N 1
ATOM 667 C CA . ALA A 1 86 ? -14.120 -5.202 17.092 1.00 76.25 86 ALA A CA 1
ATOM 668 C C . ALA A 1 86 ? -12.766 -5.633 17.702 1.00 76.25 86 ALA A C 1
ATOM 670 O O . ALA A 1 86 ? -12.427 -5.185 18.794 1.00 76.25 86 ALA A O 1
ATOM 671 N N . ASP A 1 87 ? -11.984 -6.458 16.992 1.00 75.94 87 ASP A N 1
ATOM 672 C CA . ASP A 1 87 ? -10.616 -6.871 17.355 1.00 75.94 87 ASP A CA 1
ATOM 673 C C . ASP A 1 87 ? -9.663 -6.575 16.180 1.00 75.94 87 ASP A C 1
ATOM 675 O O . ASP A 1 87 ? -9.352 -7.471 15.387 1.00 75.94 87 ASP A O 1
ATOM 679 N N . PRO A 1 88 ? -9.247 -5.308 15.985 1.00 73.19 88 PRO A N 1
ATOM 680 C CA . PRO A 1 88 ? -8.332 -4.956 14.914 1.00 73.19 88 PRO A CA 1
ATOM 681 C C . PRO A 1 88 ? -6.935 -5.432 15.311 1.00 73.19 88 PRO A C 1
ATOM 683 O O . PRO A 1 88 ? -6.232 -4.775 16.080 1.00 73.19 88 PRO A O 1
ATOM 686 N N . ARG A 1 89 ? -6.528 -6.599 14.809 1.00 72.75 89 ARG A N 1
ATOM 687 C CA . ARG A 1 89 ? -5.178 -7.112 15.048 1.00 72.75 89 ARG A CA 1
ATOM 688 C C . ARG A 1 89 ? -4.197 -6.451 14.088 1.00 72.75 89 ARG A C 1
ATOM 690 O O . ARG A 1 89 ? -4.410 -6.546 12.878 1.00 72.75 89 ARG A O 1
ATOM 697 N N . PRO A 1 90 ? -3.105 -5.850 14.590 1.00 75.12 90 PRO A N 1
ATOM 698 C CA . PRO A 1 90 ? -1.984 -5.485 13.744 1.00 75.12 90 PRO A CA 1
ATOM 699 C C . PRO A 1 90 ? -1.477 -6.745 13.046 1.00 75.12 90 PRO A C 1
ATOM 701 O O . PRO A 1 90 ? -1.049 -7.700 13.697 1.00 75.12 90 PRO A O 1
ATOM 704 N N . ALA A 1 91 ? -1.571 -6.765 11.724 1.00 76.38 91 ALA A N 1
ATOM 705 C CA . ALA A 1 91 ? -1.010 -7.818 10.902 1.00 76.38 91 ALA A CA 1
ATOM 706 C C . ALA A 1 91 ? 0.100 -7.209 10.054 1.00 76.38 91 ALA A C 1
ATOM 708 O O . ALA A 1 91 ? -0.095 -6.180 9.402 1.00 76.38 91 ALA A O 1
ATOM 709 N N . GLU A 1 92 ? 1.271 -7.840 10.056 1.00 84.25 92 GLU A N 1
ATOM 710 C CA . GLU A 1 92 ? 2.260 -7.527 9.035 1.00 84.25 92 GLU A CA 1
ATOM 711 C C . GLU A 1 92 ? 1.714 -7.943 7.672 1.00 84.25 92 GLU A C 1
ATOM 713 O O . GLU A 1 92 ? 1.062 -8.980 7.551 1.00 84.25 92 GLU A O 1
ATOM 718 N N . LEU A 1 93 ? 1.991 -7.139 6.646 1.00 85.81 93 LEU A N 1
ATOM 719 C CA . LEU A 1 93 ? 1.611 -7.475 5.282 1.00 85.81 93 LEU A CA 1
ATOM 720 C C . LEU A 1 93 ? 2.507 -8.628 4.795 1.00 85.81 93 LEU A C 1
ATOM 722 O O . LEU A 1 93 ? 3.713 -8.416 4.622 1.00 85.81 93 LEU A O 1
ATOM 726 N N . PRO A 1 94 ? 1.962 -9.840 4.596 1.00 89.56 94 PRO A N 1
ATOM 727 C CA . PRO A 1 94 ? 2.778 -10.996 4.279 1.00 89.56 94 PRO A CA 1
ATOM 728 C C . PRO A 1 94 ? 3.192 -10.975 2.804 1.00 89.56 94 PRO A C 1
ATOM 730 O O . PRO A 1 94 ? 2.398 -10.636 1.925 1.00 89.56 94 PRO A O 1
ATOM 733 N N . PHE A 1 95 ? 4.433 -11.374 2.532 1.00 91.62 95 PHE A N 1
ATOM 734 C CA . PHE A 1 95 ? 4.962 -11.501 1.176 1.00 91.62 95 PHE A CA 1
ATOM 735 C C . PHE A 1 95 ? 5.557 -12.893 0.951 1.00 91.62 95 PHE A C 1
ATOM 737 O O . PHE A 1 95 ? 6.163 -13.459 1.863 1.00 91.62 95 PHE A O 1
ATOM 744 N N . ASP A 1 96 ? 5.425 -13.417 -0.267 1.00 93.50 96 ASP A N 1
ATOM 745 C CA . ASP A 1 96 ? 6.125 -14.623 -0.712 1.00 93.50 96 ASP A CA 1
ATOM 746 C C . ASP A 1 96 ? 7.634 -14.366 -0.932 1.00 93.50 96 ASP A C 1
ATOM 748 O O . ASP A 1 96 ? 8.127 -13.235 -0.858 1.00 93.50 96 ASP A O 1
ATOM 752 N N . GLU A 1 97 ? 8.390 -15.421 -1.255 1.00 93.31 97 GLU A N 1
ATOM 753 C CA . GLU A 1 97 ? 9.831 -15.327 -1.553 1.00 93.31 97 GLU A CA 1
ATOM 754 C C . GLU A 1 97 ? 10.154 -14.427 -2.762 1.00 93.31 97 GLU A C 1
ATOM 756 O O . GLU A 1 97 ? 11.271 -13.923 -2.889 1.00 93.31 97 GLU A O 1
ATOM 761 N N . LYS A 1 98 ? 9.182 -14.201 -3.653 1.00 92.38 98 LYS A N 1
ATOM 762 C CA . LYS A 1 98 ? 9.305 -13.328 -4.829 1.00 92.38 98 LYS A CA 1
ATOM 763 C C . LYS A 1 98 ? 8.875 -11.885 -4.527 1.00 92.38 98 LYS A C 1
ATOM 765 O O . LYS A 1 98 ? 9.051 -11.007 -5.372 1.00 92.38 98 LYS A O 1
ATOM 770 N N . GLY A 1 99 ? 8.376 -11.609 -3.323 1.00 89.69 99 GLY A N 1
ATOM 771 C CA . GLY A 1 99 ? 7.900 -10.302 -2.889 1.00 89.69 99 GLY A CA 1
ATOM 772 C C . GLY A 1 99 ? 6.481 -9.954 -3.349 1.00 89.69 99 GLY A C 1
ATOM 773 O O . GLY A 1 99 ? 6.155 -8.767 -3.371 1.00 89.69 99 GLY A O 1
ATOM 774 N N . ASN A 1 100 ? 5.664 -10.935 -3.734 1.00 92.19 100 ASN A N 1
ATOM 775 C CA . ASN A 1 100 ? 4.236 -10.746 -4.010 1.00 92.19 100 ASN A CA 1
ATOM 776 C C . ASN A 1 100 ? 3.426 -10.925 -2.731 1.00 92.19 100 ASN A C 1
ATOM 778 O O . ASN A 1 100 ? 3.854 -11.647 -1.831 1.00 92.19 100 ASN A O 1
ATOM 782 N N . ILE A 1 101 ? 2.277 -10.263 -2.633 1.00 89.94 101 ILE A N 1
ATOM 783 C CA . ILE A 1 101 ? 1.433 -10.361 -1.438 1.00 89.94 101 ILE A CA 1
ATOM 784 C C . ILE A 1 101 ? 0.794 -11.757 -1.361 1.00 89.94 101 ILE A C 1
ATOM 786 O O . ILE A 1 101 ? 0.319 -12.268 -2.378 1.00 89.94 101 ILE A O 1
ATOM 790 N N . LEU A 1 102 ? 0.785 -12.353 -0.160 1.00 86.12 102 LEU A N 1
ATOM 791 C CA . LEU A 1 102 ? 0.098 -13.625 0.121 1.00 86.12 102 LEU A CA 1
ATOM 792 C C . LEU A 1 102 ? -1.426 -13.469 0.263 1.00 86.12 102 LEU A C 1
ATOM 794 O O . LEU A 1 102 ? -1.897 -12.408 0.743 1.00 86.12 102 LEU A O 1
#

Sequence (102 aa):
RAYDKFDFENTYPNALTSTVPMSVKVPMVLKSDKQAIQAAIKTCNILDKKAVRLVRIKNTVAVSEIEISESLIEEARANPYLEVAADPRPAELPFDEKGNIL

pLDDT: mean 83.79, std 8.12, range [63.78, 94.56]